Protein AF-A0A1Y1S1R7-F1 (afdb_monomer)

Secondary structure (DSSP, 8-state):
---HHHHHHHHHHHHS--S-HHHHHHHHHHHHHHHHHHHHHHHHHHHHHHHHHHHHHHHHHHHHHHHHHHHHHHHHHHHHHHHHHHHHHHHHHHHHHHHHHHHHHHHHHHHHHHHHHHHHHHH-

Structure (mmCIF, N/CA/C/O backbone):
data_AF-A0A1Y1S1R7-F1
#
_entry.id   AF-A0A1Y1S1R7-F1
#
loop_
_atom_site.group_PDB
_atom_site.id
_atom_site.type_symbol
_atom_site.label_atom_id
_atom_site.label_alt_id
_atom_site.label_comp_id
_atom_site.label_asym_id
_atom_site.label_entity_id
_atom_site.label_seq_id
_atom_site.pdbx_PDB_ins_code
_atom_site.Cartn_x
_atom_site.Cartn_y
_atom_site.Cartn_z
_atom_site.occupancy
_atom_site.B_iso_or_equiv
_atom_site.auth_seq_id
_atom_site.auth_comp_id
_atom_site.auth_asym_id
_atom_site.auth_atom_id
_atom_site.pdbx_PDB_model_num
ATOM 1 N N . MET A 1 1 ? -12.535 -0.800 50.165 1.00 51.19 1 MET A N 1
ATOM 2 C CA . MET A 1 1 ? -13.642 -0.456 49.254 1.00 51.19 1 MET A CA 1
ATOM 3 C C . MET A 1 1 ? -14.619 -1.601 49.352 1.00 51.19 1 MET A C 1
ATOM 5 O O . MET A 1 1 ? -14.170 -2.730 49.191 1.00 51.19 1 MET A O 1
ATOM 9 N N . GLU A 1 2 ? -15.870 -1.331 49.707 1.00 69.12 2 GLU A N 1
ATOM 10 C CA . GLU A 1 2 ? -16.931 -2.344 49.648 1.00 69.12 2 GLU A CA 1
ATOM 11 C C . GLU A 1 2 ? -17.097 -2.821 48.206 1.00 69.12 2 GLU A C 1
ATOM 13 O O . GLU A 1 2 ? -16.949 -2.036 47.262 1.00 69.12 2 GLU A O 1
ATOM 18 N N . SER A 1 3 ? -17.321 -4.121 48.024 1.00 88.12 3 SER A N 1
ATOM 19 C CA . SER A 1 3 ? -17.602 -4.660 46.700 1.00 88.12 3 SER A CA 1
ATOM 20 C C . SER A 1 3 ? -19.012 -4.248 46.265 1.00 88.12 3 SER A C 1
ATOM 22 O O . SER A 1 3 ? -19.882 -4.002 47.097 1.00 88.12 3 SER A O 1
ATOM 24 N N . LEU A 1 4 ? -19.272 -4.202 44.953 1.00 89.38 4 LEU A N 1
ATOM 25 C CA . LEU A 1 4 ? -20.624 -3.949 44.433 1.00 89.38 4 LEU A CA 1
ATOM 26 C C . LEU A 1 4 ? -21.652 -4.933 45.021 1.00 89.38 4 LEU A C 1
ATOM 28 O O . LEU A 1 4 ? -22.812 -4.573 45.191 1.00 89.38 4 LEU A O 1
ATOM 32 N N . ALA A 1 5 ? -21.221 -6.158 45.338 1.00 92.62 5 ALA A N 1
ATOM 33 C CA . ALA A 1 5 ? -22.061 -7.151 45.991 1.00 92.62 5 ALA A CA 1
ATOM 34 C C . ALA A 1 5 ? -22.453 -6.713 47.406 1.00 92.62 5 ALA A C 1
ATOM 36 O O . ALA A 1 5 ? -23.634 -6.761 47.723 1.00 92.62 5 ALA A O 1
ATOM 37 N N . ASP A 1 6 ? -21.499 -6.222 48.202 1.00 93.19 6 ASP A N 1
ATOM 38 C CA . ASP A 1 6 ? -21.749 -5.771 49.578 1.00 93.19 6 ASP A CA 1
ATOM 39 C C . ASP A 1 6 ? -22.710 -4.572 49.606 1.00 93.19 6 ASP A C 1
ATOM 41 O O . ASP A 1 6 ? -23.661 -4.555 50.382 1.00 93.19 6 ASP A O 1
ATOM 45 N N . ILE A 1 7 ? -22.516 -3.610 48.694 1.00 94.00 7 ILE A N 1
ATOM 46 C CA . ILE A 1 7 ? -23.379 -2.424 48.573 1.00 94.00 7 ILE A CA 1
ATOM 47 C C . ILE A 1 7 ? -24.802 -2.834 48.179 1.00 94.00 7 ILE A C 1
ATOM 49 O O . ILE A 1 7 ? -25.770 -2.404 48.799 1.00 94.00 7 ILE A O 1
ATOM 53 N N . LEU A 1 8 ? -24.947 -3.681 47.153 1.00 93.56 8 LEU A N 1
ATOM 54 C CA . LEU A 1 8 ? -26.262 -4.152 46.709 1.00 93.56 8 LEU A CA 1
ATOM 55 C C . LEU A 1 8 ? -26.958 -4.999 47.772 1.00 93.56 8 LEU A C 1
ATOM 57 O O . LEU A 1 8 ? -28.180 -4.952 47.883 1.00 93.56 8 LEU A O 1
ATOM 61 N N . GLU A 1 9 ? -26.202 -5.793 48.525 1.00 94.62 9 GLU A N 1
ATOM 62 C CA . GLU A 1 9 ? -26.740 -6.617 49.599 1.00 94.62 9 GLU A CA 1
ATOM 63 C C . GLU A 1 9 ? -27.275 -5.756 50.735 1.00 94.62 9 GLU A C 1
ATOM 65 O O . GLU A 1 9 ? -28.411 -5.969 51.155 1.00 94.62 9 GLU A O 1
ATOM 70 N N . GLN A 1 10 ? -26.531 -4.731 51.147 1.00 94.12 10 GLN A N 1
ATOM 71 C CA . GLN A 1 10 ? -26.982 -3.799 52.171 1.00 94.12 10 GLN A CA 1
ATOM 72 C C . GLN A 1 10 ? -28.207 -2.986 51.721 1.00 94.12 10 GLN A C 1
ATOM 74 O O . GLN A 1 10 ? -29.224 -2.979 52.411 1.00 94.12 10 GLN A O 1
ATOM 79 N N . GLU A 1 11 ? -28.156 -2.371 50.537 1.00 94.56 11 GLU A N 1
ATOM 80 C CA . GLU A 1 11 ? -29.263 -1.564 50.001 1.00 94.56 11 GLU A CA 1
ATOM 81 C C . GLU A 1 11 ? -30.554 -2.384 49.849 1.00 94.56 11 GLU A C 1
ATOM 83 O O . GLU A 1 11 ? -31.644 -1.921 50.183 1.00 94.56 11 GLU A O 1
ATOM 88 N N . LEU A 1 12 ? -30.457 -3.633 49.379 1.00 94.62 12 LEU A N 1
ATOM 89 C CA . LEU A 1 12 ? -31.629 -4.499 49.231 1.00 94.62 12 LEU A CA 1
ATOM 90 C C . LEU A 1 12 ? -32.146 -5.019 50.575 1.00 94.62 12 LEU A C 1
ATOM 92 O O . LEU A 1 12 ? -33.358 -5.149 50.736 1.00 94.62 12 LEU A O 1
ATOM 96 N N . GLU A 1 13 ? -31.274 -5.301 51.545 1.00 94.38 13 GLU A N 1
ATOM 97 C CA . GLU A 1 13 ? -31.712 -5.659 52.899 1.00 94.38 13 GLU A CA 1
ATOM 98 C C . GLU A 1 13 ? -32.452 -4.513 53.603 1.00 94.38 13 GLU A C 1
ATOM 100 O O . GLU A 1 13 ? -33.373 -4.776 54.378 1.00 94.38 13 GLU A O 1
ATOM 105 N N . GLU A 1 14 ? -32.080 -3.262 53.326 1.00 94.25 14 GLU A N 1
ATOM 106 C CA . GLU A 1 14 ? -32.736 -2.074 53.879 1.00 94.25 14 GLU A CA 1
ATOM 107 C C . GLU A 1 14 ? -34.027 -1.707 53.123 1.00 94.25 14 GLU A C 1
ATOM 109 O O . GLU A 1 14 ? -34.991 -1.233 53.731 1.00 94.25 14 GLU A O 1
ATOM 114 N N . ALA A 1 15 ? -34.084 -1.952 51.810 1.00 94.75 15 ALA A N 1
ATOM 115 C CA . ALA A 1 15 ? -35.208 -1.551 50.965 1.00 94.75 15 ALA A CA 1
ATOM 116 C C . ALA A 1 15 ? -36.372 -2.558 50.916 1.00 94.75 15 ALA A C 1
ATOM 118 O O . ALA A 1 15 ? -37.503 -2.156 50.620 1.00 94.75 15 ALA A O 1
ATOM 119 N N . VAL A 1 16 ? -36.135 -3.858 51.151 1.00 93.50 16 VAL A N 1
ATOM 120 C CA . VAL A 1 16 ? -37.171 -4.901 51.012 1.00 93.50 16 VAL A CA 1
ATOM 121 C C . VAL A 1 16 ? -37.210 -5.896 52.174 1.00 93.50 16 VAL A C 1
ATOM 123 O O . VAL A 1 16 ? -36.215 -6.172 52.834 1.00 93.50 16 VAL A O 1
ATOM 126 N N . GLU A 1 17 ? -38.372 -6.516 52.404 1.00 95.19 17 GLU A N 1
ATOM 127 C CA . GLU A 1 17 ? -38.496 -7.598 53.387 1.00 95.19 17 GLU A CA 1
ATOM 128 C C . GLU A 1 17 ? -37.837 -8.894 52.869 1.00 95.19 17 GLU A C 1
ATOM 130 O O . GLU A 1 17 ? -38.378 -9.621 52.027 1.00 95.19 17 GLU A O 1
ATOM 135 N N . VAL A 1 18 ? -36.649 -9.210 53.389 1.00 93.81 18 VAL A N 1
ATOM 136 C CA . VAL A 1 18 ? -35.856 -10.370 52.959 1.00 93.81 18 VAL A CA 1
ATOM 137 C C . VAL A 1 18 ? -36.270 -11.640 53.703 1.00 93.81 18 VAL A C 1
ATOM 139 O O . VAL A 1 18 ? -35.835 -11.915 54.819 1.00 93.81 18 VAL A O 1
ATOM 142 N N . LYS A 1 19 ? -37.046 -12.499 53.035 1.00 95.25 19 LYS A N 1
ATOM 143 C CA . LYS A 1 19 ? -37.489 -13.792 53.598 1.00 95.25 19 LYS A CA 1
ATOM 144 C C . LYS A 1 19 ? -36.354 -14.797 53.835 1.00 95.25 19 LYS A C 1
ATOM 146 O O . LYS A 1 19 ? -36.478 -15.685 54.674 1.00 95.25 19 LYS A O 1
ATOM 151 N N . ASN A 1 20 ? -35.270 -14.721 53.060 1.00 95.69 20 ASN A N 1
ATOM 152 C CA . ASN A 1 20 ? -34.136 -15.641 53.164 1.00 95.69 20 ASN A CA 1
ATOM 153 C C . ASN A 1 20 ? -32.825 -14.950 52.761 1.00 95.69 20 ASN A C 1
ATOM 155 O O . ASN A 1 20 ? -32.486 -14.900 51.577 1.00 95.69 20 ASN A O 1
ATOM 159 N N . LYS A 1 21 ? -32.063 -14.481 53.757 1.00 94.12 21 LYS A N 1
ATOM 160 C CA . LYS A 1 21 ? -30.791 -13.765 53.551 1.00 94.12 21 LYS A CA 1
ATOM 161 C C . LYS A 1 21 ? -29.780 -14.545 52.707 1.00 94.12 21 LYS A C 1
ATOM 163 O O . LYS A 1 21 ? -29.203 -14.009 51.774 1.00 94.12 21 LYS A O 1
ATOM 168 N N . ARG A 1 22 ? -29.635 -15.857 52.936 1.00 95.62 22 ARG A N 1
ATOM 169 C CA . ARG A 1 22 ? -28.700 -16.704 52.165 1.00 95.62 22 ARG A CA 1
ATOM 170 C C . ARG A 1 22 ? -29.052 -16.760 50.674 1.00 95.62 22 ARG A C 1
ATOM 172 O O . ARG A 1 22 ? -28.171 -16.918 49.834 1.00 95.62 22 ARG A O 1
ATOM 179 N N . SER A 1 23 ? -30.338 -16.705 50.339 1.00 95.75 23 SER A N 1
ATOM 180 C CA . SER A 1 23 ? -30.783 -16.721 48.943 1.00 95.75 23 SER A CA 1
ATOM 181 C C . SER A 1 23 ? -30.573 -15.372 48.271 1.00 95.75 23 SER A C 1
ATOM 183 O O . SER A 1 23 ? -30.144 -15.365 47.121 1.00 95.75 23 SER A O 1
ATOM 185 N N . LEU A 1 24 ? -30.793 -14.273 49.000 1.00 95.12 24 LEU A N 1
ATOM 186 C CA . LEU A 1 24 ? -30.457 -12.926 48.543 1.00 95.12 24 LEU A CA 1
ATOM 187 C C . LEU A 1 24 ? -28.956 -12.801 48.258 1.00 95.12 24 LEU A C 1
ATOM 189 O O . LEU A 1 24 ? -28.595 -12.487 47.128 1.00 95.12 24 LEU A O 1
ATOM 193 N N . HIS A 1 25 ? -28.108 -13.176 49.221 1.00 95.38 25 HIS A N 1
ATOM 194 C CA . HIS A 1 25 ? -26.652 -13.180 49.069 1.00 95.38 25 HIS A CA 1
ATOM 195 C C . HIS A 1 25 ? -26.218 -13.901 47.788 1.00 95.38 25 HIS A C 1
ATOM 197 O O . HIS A 1 25 ? -25.599 -13.312 46.910 1.00 95.38 25 HIS A O 1
ATOM 203 N N . ARG A 1 26 ? -26.637 -15.167 47.614 1.00 94.94 26 ARG A N 1
ATOM 204 C CA . ARG A 1 26 ? -26.288 -15.963 46.422 1.00 94.94 26 ARG A CA 1
ATOM 205 C C . ARG A 1 26 ? -26.728 -15.310 45.117 1.00 94.94 26 ARG A C 1
ATOM 207 O O . ARG A 1 26 ? -26.001 -15.389 44.133 1.00 94.94 26 ARG A O 1
ATOM 214 N N . TYR A 1 27 ? -27.920 -14.720 45.091 1.00 94.81 27 TYR A N 1
ATOM 215 C CA . TYR A 1 27 ? -28.416 -14.038 43.902 1.00 94.81 27 TYR A CA 1
ATOM 216 C C . TYR A 1 27 ? -27.546 -12.825 43.558 1.00 94.81 27 TYR A C 1
ATOM 218 O O . TYR A 1 27 ? -27.123 -12.685 42.413 1.00 94.81 27 TYR A O 1
ATOM 226 N N . ILE A 1 28 ? -27.218 -11.999 44.552 1.00 95.62 28 ILE A N 1
ATOM 227 C CA . ILE A 1 28 ? -26.378 -10.811 44.378 1.00 95.62 28 ILE A CA 1
ATOM 228 C C . ILE A 1 28 ? -24.959 -11.201 43.960 1.00 95.62 28 ILE A C 1
ATOM 230 O O . ILE A 1 28 ? -24.410 -10.598 43.036 1.00 95.62 28 ILE A O 1
ATOM 234 N N . THR A 1 29 ? -24.380 -12.248 44.554 1.00 94.88 29 THR A N 1
ATOM 235 C CA . THR A 1 29 ? -23.066 -12.763 44.147 1.00 94.88 29 THR A CA 1
ATOM 236 C C . THR A 1 29 ? -23.068 -13.184 42.678 1.00 94.88 29 THR A C 1
ATOM 238 O O . THR A 1 29 ? -22.194 -12.770 41.924 1.00 94.88 29 THR A O 1
ATOM 241 N N . LEU A 1 30 ? -24.071 -13.952 42.235 1.00 95.06 30 LEU A N 1
ATOM 242 C CA . LEU A 1 30 ? -24.167 -14.394 40.839 1.00 95.06 30 LEU A CA 1
ATOM 243 C C . LEU A 1 30 ? -24.404 -13.229 39.870 1.00 95.06 30 LEU A C 1
ATOM 245 O O . LEU A 1 30 ? -23.818 -13.210 38.789 1.00 95.06 30 LEU A O 1
ATOM 249 N N . LEU A 1 31 ? -25.242 -12.259 40.250 1.00 93.88 31 LEU A N 1
ATOM 250 C CA . LEU A 1 31 ? -25.513 -11.066 39.448 1.00 93.88 31 LEU A CA 1
ATOM 251 C C . LEU A 1 31 ? -24.238 -10.238 39.262 1.00 93.88 31 LEU A C 1
ATOM 253 O O . LEU A 1 31 ? -23.872 -9.902 38.140 1.00 93.88 31 LEU A O 1
ATOM 257 N N . THR A 1 32 ? -23.549 -9.927 40.358 1.00 93.94 32 THR A N 1
ATOM 258 C CA . THR A 1 32 ? -22.328 -9.112 40.330 1.00 93.94 32 THR A CA 1
ATOM 259 C C . THR A 1 32 ? -21.180 -9.825 39.629 1.00 93.94 32 THR A C 1
ATOM 261 O O . THR A 1 32 ? -20.477 -9.198 38.841 1.00 93.94 32 THR A O 1
ATOM 264 N N . GLU A 1 33 ? -21.031 -11.137 39.817 1.00 92.88 33 GLU A N 1
ATOM 265 C CA . GLU A 1 33 ? -20.067 -11.932 39.059 1.00 92.88 33 GLU A CA 1
ATOM 266 C C . GLU A 1 33 ? -20.375 -11.906 37.555 1.00 92.88 33 GLU A C 1
ATOM 268 O O . GLU A 1 33 ? -19.464 -11.724 36.747 1.00 92.88 33 GLU A O 1
ATOM 273 N N . ASN A 1 34 ? -21.646 -12.050 37.163 1.00 93.62 34 ASN A N 1
ATOM 274 C CA . ASN A 1 34 ? -22.050 -11.992 35.759 1.00 93.62 34 ASN A CA 1
ATOM 275 C C . ASN A 1 34 ? -21.785 -10.610 35.141 1.00 93.62 34 ASN A C 1
ATOM 277 O O . ASN A 1 34 ? -21.203 -10.544 34.061 1.00 93.62 34 ASN A O 1
ATOM 281 N N . LEU A 1 35 ? -22.120 -9.528 35.851 1.00 91.19 35 LEU A N 1
ATOM 282 C CA . LEU A 1 35 ? -21.875 -8.151 35.410 1.00 91.19 35 LEU A CA 1
ATOM 283 C C . LEU A 1 35 ? -20.380 -7.863 35.238 1.00 91.19 35 LEU A C 1
ATOM 285 O O . LEU A 1 35 ? -19.969 -7.335 34.208 1.00 91.19 35 LEU A O 1
ATOM 289 N N . VAL A 1 36 ? -19.551 -8.258 36.210 1.00 90.62 36 VAL A N 1
ATOM 290 C CA . VAL A 1 36 ? -18.091 -8.087 36.129 1.00 90.62 36 VAL A CA 1
ATOM 291 C C . VAL A 1 36 ? -17.501 -8.923 34.991 1.00 90.62 36 VAL A C 1
ATOM 293 O O . VAL A 1 36 ? -16.604 -8.456 34.288 1.00 90.62 36 VAL A O 1
ATOM 296 N N . ARG A 1 37 ? -17.998 -10.150 34.778 1.00 91.44 37 ARG A N 1
ATOM 297 C CA . ARG A 1 37 ? -17.591 -10.990 33.640 1.00 91.44 37 ARG A CA 1
ATOM 298 C C . ARG A 1 37 ? -17.985 -10.361 32.306 1.00 91.44 37 ARG A C 1
ATOM 300 O O . ARG A 1 37 ? -17.170 -10.364 31.391 1.00 91.44 37 ARG A O 1
ATOM 307 N N . GLN A 1 38 ? -19.196 -9.821 32.192 1.00 93.44 38 GLN A N 1
ATOM 308 C CA . GLN A 1 38 ? -19.661 -9.166 30.973 1.00 93.44 38 GLN A CA 1
ATOM 309 C C . GLN A 1 38 ? -18.815 -7.929 30.652 1.00 93.44 38 GLN A C 1
ATOM 311 O O . GLN A 1 38 ? -18.299 -7.819 29.546 1.00 93.44 38 GLN A O 1
ATOM 316 N N . ASP A 1 39 ? -18.604 -7.055 31.634 1.00 90.69 39 ASP A N 1
ATOM 317 C CA . ASP A 1 39 ? -17.792 -5.843 31.499 1.00 90.69 39 ASP A CA 1
ATOM 318 C C . ASP A 1 39 ? -16.331 -6.170 31.134 1.00 90.69 39 ASP A C 1
ATOM 320 O O . ASP A 1 39 ? -15.735 -5.532 30.265 1.00 90.69 39 ASP A O 1
ATOM 324 N N . ARG A 1 40 ? -15.751 -7.228 31.722 1.00 91.25 40 ARG A N 1
ATOM 325 C CA . ARG A 1 40 ? -14.422 -7.718 31.322 1.00 91.25 40 ARG A CA 1
ATOM 326 C C . ARG A 1 40 ? -14.411 -8.220 29.876 1.00 91.25 40 ARG A C 1
ATOM 328 O O . ARG A 1 40 ? -13.533 -7.815 29.120 1.00 91.25 40 ARG A O 1
ATOM 335 N N . ASN A 1 41 ? -15.377 -9.050 29.486 1.00 92.94 41 ASN A N 1
ATOM 336 C CA . ASN A 1 41 ? -15.471 -9.558 28.117 1.00 92.94 41 ASN A CA 1
ATOM 337 C C . ASN A 1 41 ? -15.644 -8.420 27.099 1.00 92.94 41 ASN A C 1
ATOM 339 O O . ASN A 1 41 ? -15.025 -8.450 26.039 1.00 92.94 41 ASN A O 1
ATOM 343 N N . GLU A 1 42 ? -16.458 -7.406 27.401 1.00 93.50 42 GLU A N 1
ATOM 344 C CA . GLU A 1 42 ? -16.649 -6.240 26.531 1.00 93.50 42 GLU A CA 1
ATOM 345 C C . GLU A 1 42 ? -15.347 -5.449 26.345 1.00 93.50 42 GLU A C 1
ATOM 347 O O . GLU A 1 42 ? -15.012 -5.081 25.214 1.00 93.50 42 GLU A O 1
ATOM 352 N N . ARG A 1 43 ? -14.565 -5.256 27.417 1.00 93.75 43 ARG A N 1
ATOM 353 C CA . ARG A 1 43 ? -13.231 -4.638 27.323 1.00 93.75 43 ARG A CA 1
ATOM 354 C C . ARG A 1 43 ? -12.277 -5.462 26.468 1.00 93.75 43 ARG A C 1
ATOM 356 O O . ARG A 1 43 ? -11.682 -4.914 25.544 1.00 93.75 43 ARG A O 1
ATOM 363 N N . GLU A 1 44 ? -12.180 -6.767 26.716 1.00 93.56 44 GLU A N 1
ATOM 364 C CA . GLU A 1 44 ? -11.326 -7.668 25.930 1.00 93.56 44 GLU A CA 1
ATOM 365 C C . GLU A 1 44 ? -11.718 -7.660 24.441 1.00 93.56 44 GLU A C 1
ATOM 367 O O . GLU A 1 44 ? -10.859 -7.579 23.561 1.00 93.56 44 GLU A O 1
ATOM 372 N N . HIS A 1 45 ? -13.020 -7.659 24.132 1.00 94.81 45 HIS A N 1
ATOM 373 C CA . HIS A 1 45 ? -13.512 -7.538 22.759 1.00 94.81 45 HIS A CA 1
ATOM 374 C C . HIS A 1 45 ? -13.169 -6.189 22.116 1.00 94.81 45 HIS A C 1
ATOM 376 O O . HIS A 1 45 ? -12.865 -6.146 20.919 1.00 94.81 45 HIS A O 1
ATOM 382 N N . SER A 1 46 ? -13.212 -5.095 22.879 1.00 95.56 46 SER A N 1
ATOM 383 C CA . SER A 1 46 ? -12.813 -3.771 22.394 1.00 95.56 46 SER A CA 1
ATOM 384 C C . SER A 1 46 ? -11.317 -3.721 22.084 1.00 95.56 46 SER A C 1
ATOM 386 O O . SER A 1 46 ? -10.930 -3.317 20.988 1.00 95.56 46 SER A O 1
ATOM 388 N N . GLU A 1 47 ? -10.473 -4.201 22.998 1.00 96.00 47 GLU A N 1
ATOM 389 C CA . GLU A 1 47 ? -9.019 -4.274 22.803 1.00 96.00 47 GLU A CA 1
ATOM 390 C C . GLU A 1 47 ? -8.654 -5.146 21.598 1.00 96.00 47 GLU A C 1
ATOM 392 O O . GLU A 1 47 ? -7.792 -4.782 20.790 1.00 96.00 47 GLU A O 1
ATOM 397 N N . PHE A 1 48 ? -9.355 -6.270 21.430 1.00 96.25 48 PHE A N 1
ATOM 398 C CA . PHE A 1 48 ? -9.208 -7.128 20.264 1.00 96.25 48 PHE A CA 1
ATOM 399 C C . PHE A 1 48 ? -9.581 -6.395 18.969 1.00 96.25 48 PHE A C 1
ATOM 401 O O . PHE A 1 48 ? -8.818 -6.426 18.003 1.00 96.25 48 PHE A O 1
ATOM 408 N N . ARG A 1 49 ? -10.718 -5.686 18.942 1.00 97.19 49 ARG A N 1
ATOM 409 C CA . ARG A 1 49 ? -11.140 -4.894 17.776 1.00 97.19 49 ARG A CA 1
ATOM 410 C C . ARG A 1 49 ? -10.101 -3.835 17.416 1.00 97.19 49 ARG A C 1
ATOM 412 O O . ARG A 1 49 ? -9.767 -3.688 16.242 1.00 97.19 49 ARG A O 1
ATOM 419 N N . GLU A 1 50 ? -9.558 -3.130 18.403 1.00 97.12 50 GLU A N 1
ATOM 420 C CA . GLU A 1 50 ? -8.489 -2.161 18.165 1.00 97.12 50 GLU A CA 1
ATOM 421 C C . GLU A 1 50 ? -7.213 -2.810 17.626 1.00 97.12 50 GLU A C 1
ATOM 423 O O . GLU A 1 50 ? -6.560 -2.250 16.746 1.00 97.12 50 GLU A O 1
ATOM 428 N N . ALA A 1 51 ? -6.833 -3.982 18.143 1.00 97.56 51 ALA A N 1
ATOM 429 C CA . ALA A 1 51 ? -5.674 -4.713 17.646 1.00 97.56 51 ALA A CA 1
ATOM 430 C C . ALA A 1 51 ? -5.849 -5.101 16.172 1.00 97.56 51 ALA A C 1
ATOM 432 O O . ALA A 1 51 ? -4.912 -4.924 15.393 1.00 97.56 51 ALA A O 1
ATOM 433 N N . ILE A 1 52 ? -7.046 -5.547 15.780 1.00 97.75 52 ILE A N 1
ATOM 434 C CA . ILE A 1 52 ? -7.375 -5.846 14.382 1.00 97.75 52 ILE A CA 1
ATOM 435 C C . ILE A 1 52 ? -7.267 -4.594 13.510 1.00 97.75 52 ILE A C 1
ATOM 437 O O . ILE A 1 52 ? -6.578 -4.646 12.498 1.00 97.75 52 ILE A O 1
ATOM 441 N N . ILE A 1 53 ? -7.846 -3.460 13.923 1.00 98.12 53 ILE A N 1
ATOM 442 C CA . ILE A 1 53 ? -7.741 -2.195 13.170 1.00 98.12 53 ILE A CA 1
ATOM 443 C C . ILE A 1 53 ? -6.272 -1.784 13.005 1.00 98.12 53 ILE A C 1
ATOM 445 O O . ILE A 1 53 ? -5.838 -1.448 11.909 1.00 98.12 53 ILE A O 1
ATOM 449 N N . ARG A 1 54 ? -5.467 -1.865 14.073 1.00 97.88 54 ARG A N 1
ATOM 450 C CA . ARG A 1 54 ? -4.032 -1.540 14.008 1.00 97.88 54 ARG A CA 1
ATOM 451 C C . ARG A 1 54 ? -3.266 -2.452 13.049 1.00 97.88 54 ARG A C 1
ATOM 453 O O . ARG A 1 54 ? -2.334 -1.987 12.394 1.00 97.88 54 ARG A O 1
ATOM 460 N N . ILE A 1 55 ? -3.601 -3.740 13.005 1.00 97.56 55 ILE A N 1
ATOM 461 C CA . ILE A 1 55 ? -2.988 -4.694 12.072 1.00 97.56 55 ILE A CA 1
ATOM 462 C C . ILE A 1 55 ? -3.391 -4.351 10.638 1.00 97.56 55 ILE A C 1
ATOM 464 O O . ILE A 1 55 ? -2.513 -4.254 9.787 1.00 97.56 55 ILE A O 1
ATOM 468 N N . ASP A 1 56 ? -4.677 -4.118 10.396 1.00 98.00 56 ASP A N 1
ATOM 469 C CA . ASP A 1 56 ? -5.229 -3.788 9.083 1.00 98.00 56 ASP A CA 1
ATOM 470 C C . ASP A 1 56 ? -4.581 -2.523 8.500 1.00 98.00 56 ASP A C 1
ATOM 472 O O . ASP A 1 56 ? -3.989 -2.567 7.424 1.00 98.00 56 ASP A O 1
ATOM 476 N N . THR A 1 57 ? -4.509 -1.440 9.283 1.00 97.88 57 THR A N 1
ATOM 477 C CA . THR A 1 57 ? -3.829 -0.201 8.868 1.00 97.88 57 THR A CA 1
ATOM 478 C C . THR A 1 57 ? -2.353 -0.427 8.524 1.00 97.88 57 THR A C 1
ATOM 480 O O . THR A 1 57 ? -1.853 0.091 7.528 1.00 97.88 57 T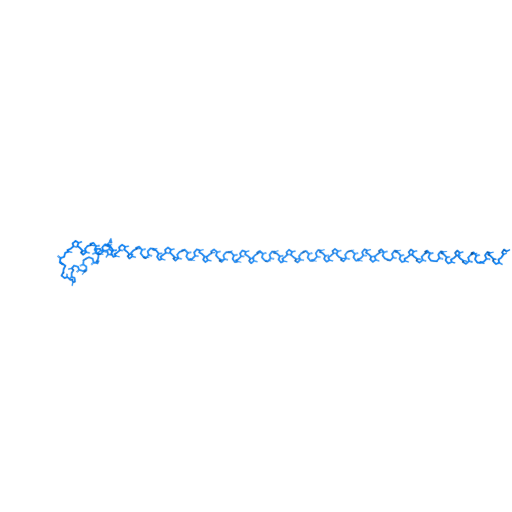HR A O 1
ATOM 483 N N . ARG A 1 58 ? -1.622 -1.227 9.315 1.00 97.50 58 ARG A N 1
ATOM 484 C CA . ARG A 1 58 ? -0.211 -1.543 9.018 1.00 97.50 58 ARG A CA 1
ATOM 485 C C . ARG A 1 58 ? -0.060 -2.367 7.745 1.00 97.50 58 ARG A C 1
ATOM 487 O O . ARG A 1 58 ? 0.935 -2.210 7.037 1.00 97.50 58 ARG A O 1
ATOM 494 N N . ILE A 1 59 ? -1.007 -3.263 7.485 1.00 97.81 59 ILE A N 1
ATOM 495 C CA . ILE A 1 59 ? -1.043 -4.067 6.267 1.00 97.81 59 ILE A CA 1
ATOM 496 C C . ILE A 1 59 ? -1.285 -3.156 5.059 1.00 97.81 59 ILE A C 1
ATOM 498 O O . ILE A 1 59 ? -0.510 -3.225 4.107 1.00 97.81 59 ILE A O 1
ATOM 502 N N . GLU A 1 60 ? -2.270 -2.257 5.115 1.00 98.19 60 GLU A N 1
ATOM 503 C CA . GLU A 1 60 ? -2.543 -1.279 4.051 1.00 98.19 60 GLU A CA 1
ATOM 504 C C . GLU A 1 60 ? -1.330 -0.384 3.757 1.00 98.19 60 GLU A C 1
ATOM 506 O O . GLU A 1 60 ? -0.927 -0.231 2.601 1.00 98.19 60 GLU A O 1
ATOM 511 N N . GLU A 1 61 ? -0.684 0.161 4.793 1.00 97.94 61 GLU A N 1
ATOM 512 C CA . GLU A 1 61 ? 0.548 0.943 4.632 1.00 97.94 61 GLU A CA 1
ATOM 513 C C . GLU A 1 61 ? 1.682 0.115 4.008 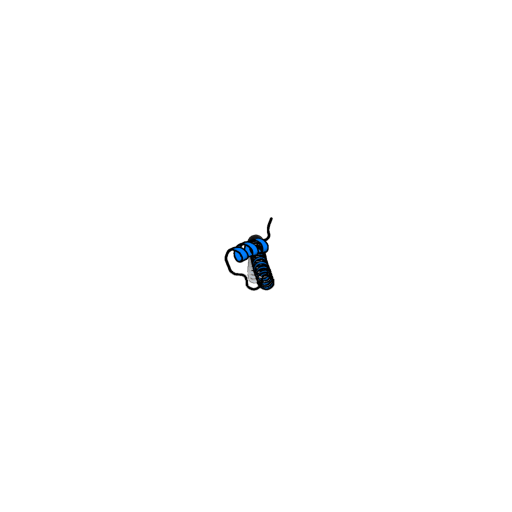1.00 97.94 61 GLU A C 1
ATOM 515 O O . GLU A 1 61 ? 2.449 0.617 3.180 1.00 97.94 61 GLU A O 1
ATOM 520 N N . GLY A 1 62 ? 1.794 -1.157 4.401 1.00 97.94 62 GLY A N 1
ATOM 521 C CA . GLY A 1 62 ? 2.755 -2.103 3.844 1.00 97.94 62 GLY A CA 1
ATOM 522 C C . GLY A 1 62 ? 2.530 -2.348 2.353 1.00 97.94 62 GLY A C 1
ATOM 523 O O . GLY A 1 62 ? 3.485 -2.269 1.577 1.00 97.94 62 GLY A O 1
ATOM 524 N N . PHE A 1 63 ? 1.278 -2.581 1.947 1.00 98.12 63 PHE A N 1
ATOM 525 C CA . PHE A 1 63 ? 0.895 -2.742 0.544 1.00 98.12 63 PHE A CA 1
ATOM 526 C C . PHE A 1 63 ? 1.175 -1.478 -0.264 1.00 98.12 63 PHE A C 1
ATOM 528 O O . PHE A 1 63 ? 1.845 -1.561 -1.289 1.00 98.12 63 PHE A O 1
ATOM 535 N N . LYS A 1 64 ? 0.803 -0.299 0.242 1.00 98.06 64 LYS A N 1
ATOM 536 C CA . LYS A 1 64 ? 1.070 0.969 -0.449 1.00 98.06 64 LYS A CA 1
ATOM 537 C C . LYS A 1 64 ? 2.564 1.191 -0.711 1.00 98.06 64 LYS A C 1
ATOM 539 O O . LYS A 1 64 ? 2.958 1.546 -1.818 1.00 98.06 64 LYS A O 1
ATOM 544 N N . ARG A 1 65 ? 3.421 0.940 0.285 1.00 97.75 65 ARG A N 1
ATOM 54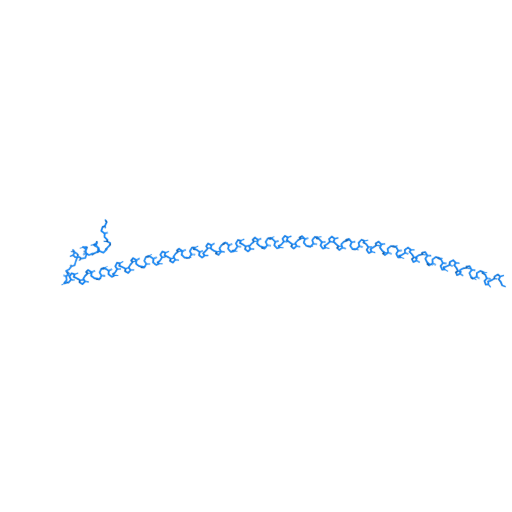5 C CA . ARG A 1 65 ? 4.885 1.031 0.108 1.00 97.75 65 ARG A CA 1
ATOM 546 C C . ARG A 1 65 ? 5.412 0.004 -0.890 1.00 97.75 65 ARG A C 1
ATOM 548 O O . ARG A 1 65 ? 6.412 0.253 -1.561 1.00 97.75 65 ARG A O 1
ATOM 555 N N . MET A 1 66 ? 4.797 -1.174 -0.943 1.00 97.69 66 MET A N 1
ATOM 556 C CA . MET A 1 66 ? 5.160 -2.208 -1.902 1.00 97.69 66 MET A CA 1
ATOM 557 C C . MET A 1 66 ? 4.796 -1.776 -3.326 1.00 97.69 66 MET A C 1
ATOM 559 O O . MET A 1 66 ? 5.660 -1.857 -4.197 1.00 97.69 66 MET A O 1
ATOM 563 N N . ASP A 1 67 ? 3.596 -1.237 -3.536 1.00 98.19 67 ASP A N 1
ATOM 564 C CA . ASP A 1 67 ? 3.145 -0.707 -4.827 1.00 98.19 67 ASP A CA 1
ATOM 565 C C . ASP A 1 67 ? 4.060 0.421 -5.321 1.00 98.19 67 ASP A C 1
ATOM 567 O O . ASP A 1 67 ? 4.563 0.361 -6.442 1.00 98.19 67 ASP A O 1
ATOM 571 N N . GLU A 1 68 ? 4.400 1.385 -4.457 1.00 98.12 68 GLU A N 1
ATOM 572 C CA . GLU A 1 68 ? 5.339 2.469 -4.787 1.00 98.12 68 GLU A CA 1
ATOM 573 C C . GLU A 1 68 ? 6.713 1.934 -5.237 1.00 98.12 68 GLU A C 1
ATOM 575 O O . GLU A 1 68 ? 7.317 2.438 -6.190 1.00 98.12 68 GLU A O 1
ATOM 580 N N . ARG A 1 69 ? 7.222 0.883 -4.576 1.00 97.62 69 ARG A N 1
ATOM 581 C CA . ARG A 1 69 ? 8.488 0.237 -4.959 1.00 97.62 69 ARG A CA 1
ATOM 582 C C . ARG A 1 69 ? 8.372 -0.525 -6.274 1.00 97.62 69 ARG A C 1
ATOM 584 O O . ARG A 1 69 ? 9.318 -0.485 -7.060 1.00 97.62 69 ARG A O 1
ATOM 591 N N . PHE A 1 70 ? 7.260 -1.217 -6.510 1.00 98.12 70 PHE A N 1
ATOM 592 C CA . PHE A 1 70 ? 7.022 -1.921 -7.768 1.00 98.12 70 PHE A CA 1
ATOM 593 C C . PHE A 1 70 ? 6.926 -0.947 -8.939 1.00 98.12 70 PHE A C 1
ATOM 595 O O . PHE A 1 70 ? 7.603 -1.162 -9.944 1.00 98.12 70 PHE A O 1
ATOM 602 N N . GLU A 1 71 ? 6.195 0.158 -8.792 1.00 98.25 71 GLU A N 1
ATOM 603 C CA . GLU A 1 71 ? 6.144 1.206 -9.812 1.00 98.25 71 GLU A CA 1
ATOM 604 C C . GLU A 1 71 ? 7.531 1.784 -10.109 1.00 98.25 71 GLU A C 1
ATOM 606 O O . GLU A 1 71 ? 7.890 1.976 -11.271 1.00 98.25 71 GLU A O 1
ATOM 611 N N . ALA A 1 72 ? 8.340 2.049 -9.078 1.00 98.00 72 ALA A N 1
ATOM 612 C CA . ALA A 1 72 ? 9.697 2.557 -9.267 1.00 98.00 72 ALA A CA 1
ATOM 613 C C . ALA A 1 72 ? 10.587 1.564 -10.038 1.00 98.00 72 ALA A C 1
ATOM 615 O O . ALA A 1 72 ? 11.351 1.966 -10.919 1.00 98.00 72 ALA A O 1
ATOM 616 N N . ILE A 1 73 ? 10.471 0.265 -9.738 1.00 98.00 73 ILE A N 1
ATOM 617 C CA . ILE A 1 73 ? 11.182 -0.794 -10.466 1.00 98.00 73 ILE A CA 1
ATOM 618 C C . ILE A 1 73 ? 10.712 -0.853 -11.920 1.00 98.00 73 ILE A C 1
ATOM 620 O O . ILE A 1 73 ? 11.553 -0.920 -12.815 1.00 98.00 73 ILE A O 1
ATOM 624 N N . GLN A 1 74 ? 9.401 -0.795 -12.159 1.00 98.12 74 GLN A N 1
ATOM 625 C CA . GLN A 1 74 ? 8.831 -0.839 -13.502 1.00 98.12 74 GLN A CA 1
ATOM 626 C C . GLN A 1 74 ? 9.321 0.337 -14.352 1.00 98.12 74 GLN A C 1
ATOM 628 O O . GLN A 1 74 ? 9.859 0.115 -15.432 1.00 98.12 74 GLN A O 1
ATOM 633 N N . ARG A 1 75 ? 9.266 1.568 -13.826 1.00 97.69 75 ARG A N 1
ATOM 634 C CA . ARG A 1 75 ? 9.796 2.753 -14.522 1.00 97.69 75 ARG A CA 1
ATOM 635 C C . ARG A 1 75 ? 11.285 2.613 -14.840 1.00 97.69 75 ARG A C 1
ATOM 637 O O . ARG A 1 75 ? 11.706 2.904 -15.954 1.00 97.69 75 ARG A O 1
ATOM 644 N N . SER A 1 76 ? 12.083 2.121 -13.889 1.00 97.81 76 SER A N 1
ATOM 645 C CA . SER A 1 76 ? 13.516 1.898 -14.121 1.00 97.81 76 SER A CA 1
ATOM 646 C C . SER A 1 76 ? 13.777 0.828 -15.186 1.00 97.81 76 SER A C 1
ATOM 648 O O . SER A 1 76 ? 14.723 0.954 -15.968 1.00 97.81 76 SER A O 1
ATOM 650 N N . MET A 1 77 ? 12.955 -0.225 -15.233 1.00 97.56 77 MET A N 1
ATOM 651 C CA . MET A 1 77 ? 13.016 -1.218 -16.301 1.00 97.56 77 MET A CA 1
ATOM 652 C C . MET A 1 77 ? 12.660 -0.597 -17.648 1.00 97.56 77 MET A C 1
ATOM 654 O O . MET A 1 77 ? 13.445 -0.753 -18.580 1.00 97.56 77 MET A O 1
ATOM 658 N N . ASP A 1 78 ? 11.556 0.140 -17.742 1.00 98.12 78 ASP A N 1
ATOM 659 C CA . ASP A 1 78 ? 11.114 0.785 -18.982 1.00 98.12 78 ASP A CA 1
ATOM 660 C C . ASP A 1 78 ? 12.185 1.737 -19.536 1.00 98.12 78 ASP A C 1
ATOM 662 O O . ASP A 1 78 ? 12.518 1.678 -20.721 1.00 98.12 78 ASP A O 1
ATOM 666 N N . GLU A 1 79 ? 12.815 2.547 -18.679 1.00 98.00 79 GLU A N 1
ATOM 667 C CA . GLU A 1 79 ? 13.929 3.422 -19.067 1.00 98.00 79 GLU A CA 1
ATOM 668 C C . GLU A 1 79 ? 15.130 2.635 -19.609 1.00 98.00 79 GLU A C 1
ATOM 670 O O . GLU A 1 79 ? 15.691 2.976 -20.655 1.00 98.00 79 GLU A O 1
ATOM 675 N N . ARG A 1 80 ? 15.532 1.561 -18.916 1.00 97.31 80 ARG A N 1
ATOM 676 C CA . ARG A 1 80 ? 16.663 0.719 -19.336 1.00 97.31 80 ARG A CA 1
ATOM 677 C C . ARG A 1 80 ? 16.372 -0.000 -20.645 1.00 97.31 80 ARG A C 1
ATOM 679 O O . ARG A 1 80 ? 17.234 -0.020 -21.522 1.00 97.31 80 ARG A O 1
ATOM 686 N N . PHE A 1 81 ? 15.180 -0.571 -20.792 1.00 97.75 81 PHE A N 1
ATOM 687 C CA . PHE A 1 81 ? 14.762 -1.232 -22.025 1.00 97.75 81 PHE A CA 1
ATOM 688 C C . PHE A 1 81 ? 14.687 -0.240 -23.186 1.00 97.75 81 PHE A C 1
ATOM 690 O O . PHE A 1 81 ? 15.236 -0.527 -24.249 1.00 97.75 81 PHE A O 1
ATOM 697 N N . GLY A 1 82 ? 14.122 0.952 -22.973 1.00 97.88 82 GLY A N 1
ATOM 698 C CA . GLY A 1 82 ? 14.100 2.016 -23.977 1.00 97.88 82 GLY A CA 1
ATOM 699 C C . GLY A 1 82 ? 15.504 2.456 -24.408 1.00 97.88 82 GLY A C 1
ATOM 700 O O . GLY A 1 82 ? 15.772 2.614 -25.600 1.00 97.88 82 GLY A O 1
ATOM 701 N N . ALA A 1 83 ? 16.441 2.585 -23.463 1.00 97.75 83 ALA A N 1
ATOM 702 C CA . ALA A 1 83 ? 17.836 2.905 -23.770 1.00 97.75 83 ALA A CA 1
ATOM 703 C C . ALA A 1 83 ? 18.529 1.799 -24.586 1.00 97.75 83 ALA A C 1
ATOM 705 O O . ALA A 1 83 ? 19.260 2.094 -25.536 1.00 97.75 83 ALA A O 1
ATOM 706 N N . VAL A 1 84 ? 18.283 0.528 -24.249 1.00 97.88 84 VAL A N 1
ATOM 707 C CA . VAL A 1 84 ? 18.801 -0.619 -25.010 1.00 97.88 84 VAL A CA 1
ATOM 708 C C . VAL A 1 84 ? 18.227 -0.634 -26.423 1.00 97.88 84 VAL A C 1
ATOM 710 O O . VAL A 1 84 ? 18.996 -0.764 -27.374 1.00 97.88 84 VAL A O 1
ATOM 713 N N . GLN A 1 85 ? 16.914 -0.446 -26.572 1.00 97.88 85 GLN A N 1
ATOM 714 C CA . GLN A 1 85 ? 16.252 -0.407 -27.875 1.00 97.88 85 GLN A CA 1
ATOM 715 C C . GLN A 1 85 ? 16.848 0.688 -28.761 1.00 97.88 85 GLN A C 1
ATOM 717 O O . GLN A 1 85 ? 17.289 0.405 -29.872 1.00 97.88 85 GLN A O 1
ATOM 722 N N . LYS A 1 86 ? 16.990 1.908 -28.232 1.00 97.38 86 LYS A N 1
ATOM 723 C CA . LYS A 1 86 ? 17.612 3.016 -28.963 1.00 97.38 86 LYS A CA 1
ATOM 724 C C . LYS A 1 86 ? 19.050 2.700 -29.387 1.00 97.38 86 LYS A C 1
ATOM 726 O O . LYS A 1 86 ? 19.437 2.976 -30.519 1.00 97.38 86 LYS A O 1
ATOM 731 N N . SER A 1 87 ? 19.844 2.095 -28.501 1.00 97.44 87 SER A N 1
ATOM 732 C CA . SER A 1 87 ? 21.215 1.694 -28.835 1.00 97.44 87 SER A CA 1
ATOM 733 C C . SER A 1 87 ? 21.256 0.625 -29.932 1.00 97.44 87 SER A C 1
ATOM 735 O O . SER A 1 87 ? 22.146 0.655 -30.786 1.00 97.44 87 SER A O 1
ATOM 737 N N . MET A 1 88 ? 20.304 -0.313 -29.936 1.00 97.19 88 MET A N 1
ATOM 738 C CA . MET A 1 88 ? 20.174 -1.291 -31.016 1.00 97.19 88 MET A CA 1
ATOM 739 C C . MET A 1 88 ? 19.797 -0.613 -32.332 1.00 97.19 88 MET A C 1
ATOM 741 O O . MET A 1 88 ? 20.472 -0.864 -33.327 1.00 97.19 88 MET A O 1
ATOM 745 N N . ASP A 1 89 ? 18.813 0.287 -32.338 1.00 97.81 89 ASP A N 1
ATOM 746 C CA . ASP A 1 89 ? 18.384 1.015 -33.540 1.00 97.81 89 ASP A CA 1
ATOM 747 C C . ASP A 1 89 ? 19.535 1.823 -34.166 1.00 97.81 89 ASP A C 1
ATOM 749 O O . ASP A 1 89 ? 19.750 1.791 -35.382 1.00 97.81 89 ASP A O 1
ATOM 753 N N . GLU A 1 90 ? 20.344 2.498 -33.342 1.00 97.62 90 GLU A N 1
ATOM 754 C CA . GLU A 1 90 ? 21.538 3.224 -33.793 1.00 97.62 90 GLU A CA 1
ATOM 755 C C . GLU A 1 90 ? 22.581 2.285 -34.421 1.00 97.62 90 GLU A C 1
ATOM 757 O O . GLU A 1 90 ? 23.167 2.594 -35.466 1.00 97.62 90 GLU A O 1
ATOM 762 N N . ARG A 1 91 ? 22.808 1.114 -33.809 1.00 96.50 91 ARG A N 1
ATOM 763 C CA . ARG A 1 91 ? 23.730 0.098 -34.338 1.00 96.50 91 ARG A CA 1
ATOM 764 C C . ARG A 1 91 ? 23.227 -0.492 -35.650 1.00 96.50 91 ARG A C 1
ATOM 766 O O . ARG A 1 91 ? 24.025 -0.600 -36.579 1.00 96.50 91 ARG A O 1
ATOM 773 N N . PHE A 1 92 ? 21.942 -0.826 -35.751 1.00 96.88 92 PHE A N 1
ATOM 774 C CA . PHE A 1 92 ? 21.339 -1.324 -36.988 1.00 96.88 92 PHE A CA 1
ATOM 775 C C . PHE A 1 92 ? 21.425 -0.283 -38.104 1.00 96.88 92 PHE A C 1
ATOM 777 O O . PHE A 1 92 ? 21.954 -0.586 -39.166 1.00 96.88 92 PHE A O 1
ATOM 784 N N . THR A 1 93 ? 21.078 0.975 -37.826 1.00 97.25 93 THR A N 1
ATOM 785 C CA . THR A 1 93 ? 21.215 2.075 -38.798 1.00 97.25 93 THR A CA 1
ATOM 786 C C . THR A 1 93 ? 22.662 2.239 -39.286 1.00 97.25 93 THR A C 1
ATOM 788 O O . THR A 1 93 ? 22.919 2.532 -40.455 1.00 97.25 93 THR A O 1
ATOM 791 N N . SER A 1 94 ? 23.644 2.072 -38.394 1.00 96.94 94 SER A N 1
ATOM 792 C CA . SER A 1 94 ? 25.067 2.112 -38.753 1.00 96.94 94 SER A CA 1
ATOM 793 C C . SER A 1 94 ? 25.469 0.941 -39.656 1.00 96.94 94 SER A C 1
ATOM 795 O O . SER A 1 94 ? 26.226 1.125 -40.612 1.00 96.94 94 SER A O 1
ATOM 797 N N . VAL A 1 95 ? 24.946 -0.255 -39.378 1.00 96.81 95 VAL A N 1
ATOM 798 C CA . VAL A 1 95 ? 25.150 -1.454 -40.198 1.00 96.81 95 VA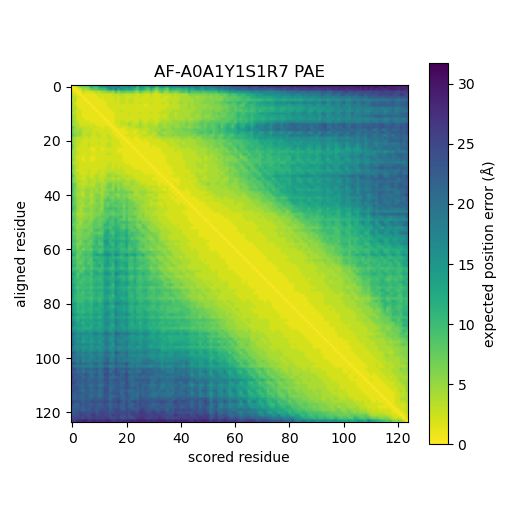L A CA 1
ATOM 799 C C . VAL A 1 95 ?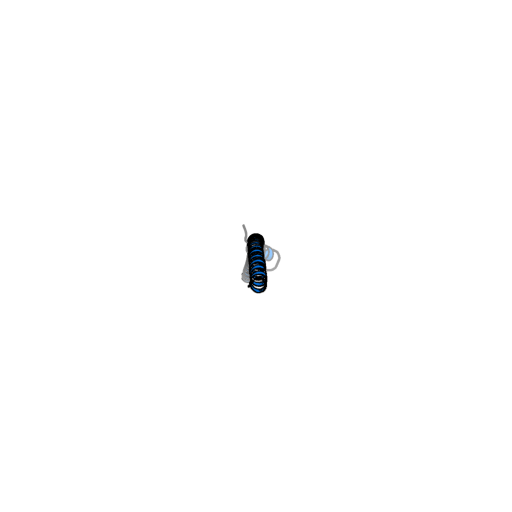 24.520 -1.279 -41.581 1.00 96.81 95 VAL A C 1
ATOM 801 O O . VAL A 1 95 ? 25.218 -1.493 -42.571 1.00 96.81 95 VAL A O 1
ATOM 804 N N . ASP A 1 96 ? 23.282 -0.792 -41.665 1.00 96.88 96 ASP A N 1
ATOM 805 C CA . ASP A 1 96 ? 22.589 -0.531 -42.933 1.00 96.88 96 ASP A CA 1
ATOM 806 C C . ASP A 1 96 ? 23.386 0.435 -43.815 1.00 96.88 96 ASP A C 1
ATOM 808 O O . ASP A 1 96 ? 23.654 0.146 -44.979 1.00 96.88 96 ASP A O 1
ATOM 812 N N . LYS A 1 97 ? 23.905 1.531 -43.244 1.00 96.94 97 LYS A N 1
ATOM 813 C CA . LYS A 1 97 ? 24.768 2.477 -43.977 1.00 96.94 97 LYS A CA 1
ATOM 814 C C . LYS A 1 97 ? 26.038 1.828 -44.530 1.00 96.94 97 LYS A C 1
ATOM 816 O O . LYS A 1 97 ? 26.496 2.193 -45.615 1.00 96.94 97 LYS A O 1
ATOM 821 N N . ARG A 1 98 ? 26.647 0.897 -43.786 1.00 96.31 98 ARG A N 1
ATOM 822 C CA . ARG A 1 98 ? 27.834 0.158 -44.249 1.00 96.31 98 ARG A CA 1
ATOM 823 C C . ARG A 1 98 ? 27.475 -0.792 -45.387 1.00 96.31 98 ARG A C 1
ATOM 825 O O . ARG A 1 98 ? 28.222 -0.848 -46.362 1.00 96.31 98 ARG A O 1
ATOM 832 N N . PHE A 1 99 ? 26.343 -1.486 -45.287 1.00 96.44 99 PHE A N 1
ATOM 833 C CA . PHE A 1 99 ? 25.838 -2.338 -46.362 1.00 96.44 99 PHE A CA 1
ATOM 834 C C . PHE A 1 99 ? 25.518 -1.535 -47.625 1.00 96.44 99 PHE A C 1
ATOM 836 O O . PHE A 1 99 ? 25.987 -1.907 -48.698 1.00 96.44 99 PHE A O 1
ATOM 843 N N . ASP A 1 100 ? 24.836 -0.394 -47.505 1.00 97.00 100 ASP A N 1
ATOM 844 C CA . ASP A 1 100 ? 24.557 0.509 -48.629 1.00 97.00 100 ASP A CA 1
ATOM 845 C C . ASP A 1 100 ? 25.840 0.962 -49.332 1.00 97.00 100 ASP A C 1
ATOM 847 O O . ASP A 1 100 ? 25.927 0.987 -50.563 1.00 97.00 100 ASP A O 1
ATOM 851 N N . MET A 1 101 ? 26.863 1.319 -48.552 1.00 96.31 101 MET A N 1
ATOM 852 C CA . MET A 1 101 ? 28.163 1.712 -49.084 1.00 96.31 101 MET A CA 1
ATOM 853 C C . MET A 1 101 ? 28.834 0.550 -49.828 1.00 96.31 101 MET A C 1
ATOM 855 O O . MET A 1 101 ? 29.281 0.731 -50.962 1.00 96.31 101 MET A O 1
ATOM 859 N N . MET A 1 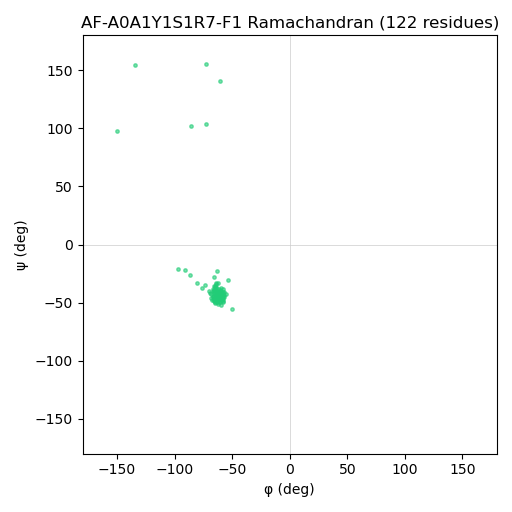102 ? 28.871 -0.645 -49.230 1.00 96.56 102 MET A N 1
ATOM 860 C CA . MET A 1 102 ? 29.418 -1.842 -49.877 1.00 96.56 102 MET A CA 1
ATOM 861 C C . MET A 1 102 ? 28.678 -2.173 -51.175 1.00 96.56 102 MET A C 1
ATOM 863 O O . MET A 1 102 ? 29.320 -2.437 -52.191 1.00 96.56 102 MET A O 1
ATOM 867 N N . PHE A 1 103 ? 27.346 -2.099 -51.178 1.00 95.88 103 PHE A N 1
ATOM 868 C CA . PHE A 1 103 ? 26.532 -2.374 -52.358 1.00 95.88 103 PHE A CA 1
ATOM 869 C C . PHE A 1 103 ? 26.806 -1.376 -53.490 1.00 95.88 103 PHE A C 1
ATOM 871 O O . PHE A 1 103 ? 26.956 -1.777 -54.647 1.00 95.88 103 PHE A O 1
ATOM 878 N N . LYS A 1 104 ? 26.950 -0.082 -53.171 1.00 95.88 104 LYS A N 1
ATOM 879 C CA . LYS A 1 104 ? 27.331 0.953 -54.149 1.00 95.88 104 LYS A CA 1
ATOM 880 C C . LYS A 1 104 ? 28.709 0.695 -54.749 1.00 95.88 104 LYS A C 1
ATOM 882 O O . LYS A 1 104 ? 28.855 0.769 -55.970 1.00 95.88 104 LYS A O 1
ATOM 887 N N . PHE A 1 105 ? 29.704 0.362 -53.924 1.00 95.62 105 PHE A N 1
ATOM 888 C CA . PHE A 1 105 ? 31.040 0.018 -54.415 1.00 95.62 105 PHE A CA 1
ATOM 889 C C . PHE A 1 105 ? 31.015 -1.220 -55.310 1.00 95.62 105 PHE A C 1
ATOM 891 O O . PHE A 1 105 ? 31.577 -1.189 -56.403 1.00 95.62 105 PHE A O 1
ATOM 898 N N . MET A 1 106 ? 30.315 -2.274 -54.887 1.00 95.75 106 MET A N 1
ATOM 899 C CA . MET A 1 106 ? 30.174 -3.505 -55.660 1.00 95.75 106 MET A CA 1
ATOM 900 C C . MET A 1 106 ? 29.502 -3.237 -57.013 1.00 95.75 106 MET A C 1
ATOM 902 O O . MET A 1 106 ? 30.037 -3.622 -58.049 1.00 95.75 106 MET A O 1
ATOM 906 N N . THR A 1 107 ? 28.376 -2.518 -57.019 1.00 95.88 107 THR A N 1
ATOM 907 C CA . THR A 1 107 ? 27.644 -2.159 -58.245 1.00 95.88 107 THR A CA 1
ATOM 908 C C . THR A 1 107 ? 28.518 -1.338 -59.188 1.00 95.88 107 THR A C 1
ATOM 910 O O . THR A 1 107 ? 28.591 -1.632 -60.377 1.00 95.88 107 THR A O 1
ATOM 913 N N . THR A 1 108 ? 29.243 -0.351 -58.657 1.00 96.25 108 THR A N 1
ATOM 914 C CA . THR A 1 108 ? 30.169 0.471 -59.450 1.00 96.25 108 THR A CA 1
ATOM 915 C C . THR A 1 108 ? 31.283 -0.382 -60.061 1.00 96.25 108 THR A C 1
ATOM 917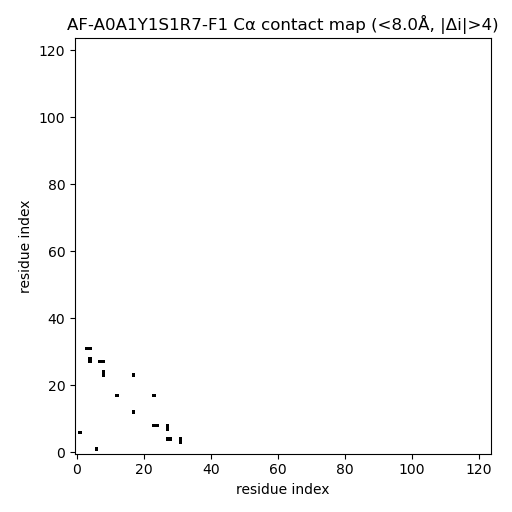 O O . THR A 1 108 ? 31.566 -0.255 -61.250 1.00 96.25 108 THR A O 1
ATOM 920 N N . GLY A 1 109 ? 31.873 -1.295 -59.282 1.00 95.19 109 GLY A N 1
ATOM 921 C CA . GLY A 1 109 ? 32.883 -2.236 -59.767 1.00 95.19 109 GLY A CA 1
ATOM 922 C C . GLY A 1 109 ? 32.361 -3.137 -60.889 1.00 95.19 109 GLY A C 1
ATOM 923 O O . GLY A 1 109 ? 33.017 -3.263 -61.921 1.00 95.19 109 GLY A O 1
ATOM 924 N N . PHE A 1 110 ? 31.157 -3.697 -60.740 1.00 96.19 110 PHE A N 1
ATOM 925 C CA . PHE A 1 110 ? 30.515 -4.489 -61.795 1.00 96.19 110 PHE A CA 1
ATOM 926 C C . PHE A 1 110 ? 30.251 -3.677 -63.066 1.00 96.19 110 PHE A C 1
ATOM 928 O O . PHE A 1 110 ? 30.510 -4.178 -64.157 1.00 96.19 110 PHE A O 1
ATOM 935 N N . VAL A 1 111 ? 29.786 -2.429 -62.946 1.00 96.38 111 VAL A N 1
ATOM 936 C CA . VAL A 1 111 ? 29.564 -1.548 -64.105 1.00 96.38 111 VAL A CA 1
ATOM 937 C C . VAL A 1 111 ? 30.872 -1.291 -64.857 1.00 96.38 111 VAL A C 1
ATOM 939 O O . VAL A 1 111 ? 30.892 -1.400 -66.080 1.00 96.38 111 VAL A O 1
ATOM 942 N N . ILE A 1 112 ? 31.970 -1.012 -64.147 1.00 95.25 112 ILE A N 1
ATOM 943 C CA . ILE A 1 112 ? 33.294 -0.803 -64.758 1.00 95.25 112 ILE A CA 1
ATOM 944 C C . ILE A 1 112 ? 33.782 -2.075 -65.465 1.00 95.25 112 ILE A C 1
ATOM 946 O O . ILE A 1 112 ? 34.256 -2.019 -66.596 1.00 95.25 112 ILE A O 1
ATOM 950 N N . LEU A 1 113 ? 33.653 -3.238 -64.826 1.00 94.69 113 LEU A N 1
ATOM 951 C CA . LEU A 1 113 ? 34.054 -4.507 -65.438 1.00 94.69 113 LEU A CA 1
ATOM 952 C C . LEU A 1 113 ? 33.225 -4.819 -66.695 1.00 94.69 113 LEU 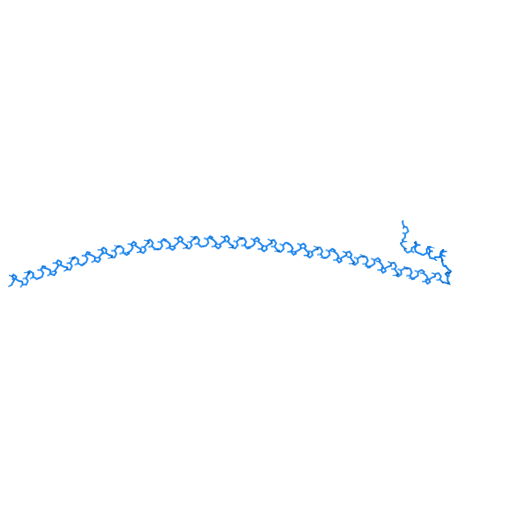A C 1
ATOM 954 O O . LEU A 1 113 ? 33.782 -5.236 -67.710 1.00 94.69 113 LEU A O 1
ATOM 958 N N . ALA A 1 114 ? 31.915 -4.571 -66.655 1.00 94.06 114 ALA A N 1
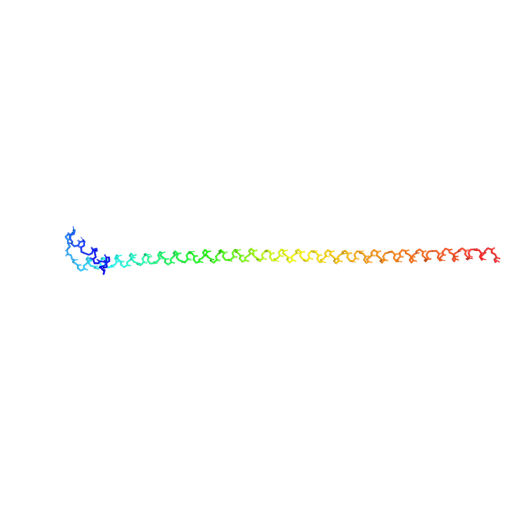ATOM 959 C CA . ALA A 1 114 ? 31.019 -4.774 -67.789 1.00 94.06 114 ALA A CA 1
ATOM 960 C C . ALA A 1 114 ? 31.325 -3.825 -68.960 1.00 94.06 114 ALA A C 1
ATOM 962 O O . ALA A 1 114 ? 31.296 -4.251 -70.119 1.00 94.06 114 ALA A O 1
ATOM 963 N N . THR A 1 115 ? 31.659 -2.559 -68.681 1.00 94.38 115 THR A N 1
ATOM 964 C CA . THR A 1 115 ? 32.047 -1.601 -69.727 1.00 94.38 115 THR A CA 1
ATOM 965 C C . THR A 1 115 ? 33.388 -1.981 -70.350 1.00 94.38 115 THR A C 1
ATOM 967 O O . THR A 1 115 ? 33.498 -1.986 -71.574 1.00 94.38 115 THR A O 1
ATOM 970 N N . MET A 1 116 ? 34.377 -2.391 -69.548 1.00 93.75 116 MET A N 1
ATOM 971 C CA . MET A 1 116 ? 35.663 -2.884 -70.054 1.00 93.75 116 MET A CA 1
ATOM 972 C C . MET A 1 116 ? 35.508 -4.133 -70.928 1.00 93.75 116 MET A C 1
ATOM 974 O O . MET A 1 116 ? 36.099 -4.189 -72.005 1.00 93.75 116 MET A O 1
ATOM 978 N N . MET A 1 117 ? 34.696 -5.113 -70.508 1.00 92.75 117 MET A N 1
ATOM 979 C CA . MET A 1 117 ? 34.411 -6.300 -71.327 1.00 92.75 117 MET A CA 1
ATOM 980 C C . MET A 1 117 ? 33.747 -5.932 -72.655 1.00 92.75 117 MET A C 1
ATOM 982 O O . MET A 1 117 ? 34.162 -6.434 -73.697 1.00 92.75 117 MET A O 1
ATOM 986 N N . SER A 1 118 ? 32.757 -5.036 -72.629 1.00 93.00 118 SER A N 1
ATOM 987 C CA . SER A 1 118 ? 32.065 -4.574 -73.840 1.00 93.00 118 SER A CA 1
ATOM 988 C C . SER A 1 118 ? 33.022 -3.894 -74.823 1.00 93.00 118 SER A C 1
ATOM 990 O O . SER A 1 118 ? 32.975 -4.164 -76.019 1.00 93.00 118 SER A O 1
ATOM 992 N N . VAL A 1 119 ? 33.927 -3.044 -74.324 1.00 92.94 119 VAL A N 1
ATOM 993 C CA . VAL A 1 119 ? 34.948 -2.380 -75.151 1.00 92.94 119 VAL A CA 1
ATOM 994 C C . VAL A 1 119 ? 35.939 -3.393 -75.727 1.00 92.94 119 VAL A C 1
ATOM 996 O O . VAL A 1 119 ? 36.274 -3.309 -76.904 1.00 92.94 119 VAL A O 1
ATOM 999 N N . TYR A 1 120 ? 36.379 -4.373 -74.931 1.00 93.25 120 TYR A N 1
ATOM 1000 C CA . TYR A 1 120 ? 37.290 -5.420 -75.398 1.00 93.25 120 TYR A CA 1
ATOM 1001 C C . TYR A 1 120 ? 36.667 -6.278 -76.507 1.00 93.25 120 TYR A C 1
ATOM 1003 O O . TYR A 1 120 ? 37.317 -6.510 -77.519 1.00 93.25 120 TYR A O 1
ATOM 1011 N N . GLN A 1 121 ? 35.399 -6.683 -76.367 1.00 88.19 121 GLN A N 1
ATOM 1012 C CA . GLN A 1 121 ? 34.672 -7.434 -77.403 1.00 88.19 121 GLN A CA 1
ATOM 1013 C C . GLN A 1 121 ? 34.469 -6.656 -78.711 1.00 88.19 121 GLN A C 1
ATOM 1015 O O . GLN A 1 121 ? 34.229 -7.272 -79.740 1.00 88.19 121 GLN A O 1
ATOM 1020 N N . PHE A 1 122 ? 34.515 -5.321 -78.673 1.00 87.50 122 PHE A N 1
ATOM 1021 C CA . PHE A 1 122 ? 34.354 -4.476 -79.859 1.00 87.50 122 PHE A CA 1
ATOM 1022 C C . PHE A 1 122 ? 35.692 -4.144 -80.546 1.00 87.50 122 PHE A C 1
ATOM 1024 O O . PHE A 1 122 ? 35.704 -3.762 -81.714 1.00 87.50 122 PHE A O 1
ATOM 1031 N N . LEU A 1 123 ? 36.810 -4.236 -79.813 1.00 79.69 123 LEU A N 1
ATOM 1032 C CA . LEU A 1 123 ? 38.167 -3.957 -80.303 1.00 79.69 123 LEU A CA 1
ATOM 1033 C C . LEU A 1 123 ? 38.944 -5.213 -80.734 1.00 79.69 123 LEU A C 1
ATOM 1035 O O . LEU A 1 123 ? 39.926 -5.073 -81.463 1.00 79.69 123 LEU A O 1
ATOM 1039 N N . ALA A 1 124 ? 38.551 -6.395 -80.253 1.00 68.19 124 ALA A N 1
ATOM 1040 C CA . ALA A 1 124 ? 39.075 -7.699 -80.670 1.00 68.19 124 ALA A CA 1
ATOM 1041 C C . ALA A 1 124 ? 38.266 -8.266 -81.844 1.00 68.19 124 ALA A C 1
ATOM 1043 O O . ALA A 1 124 ? 38.897 -8.877 -82.736 1.00 68.19 124 ALA A O 1
#

Organism: NCBI:txid1963862

Radius of gyration: 48.67 Å; Cα contacts (8 Å, |Δi|>4): 11; chains: 1; bounding box: 78×20×134 Å

Solvent-accessible surface area (backbone atoms only — not comparable to full-atom values): 6796 Å² total; per-residue (Å²): 130,84,49,74,43,54,53,52,50,50,54,47,60,74,73,42,92,71,90,50,64,73,61,52,51,54,49,40,48,54,51,46,50,48,52,54,51,50,56,49,50,53,49,53,52,49,55,50,51,51,51,50,50,56,49,52,54,52,48,52,54,50,50,52,57,48,51,56,50,50,52,52,50,50,53,53,47,52,53,51,51,51,53,52,51,52,53,49,52,54,50,50,55,52,49,51,54,51,50,53,50,50,51,52,52,51,52,51,51,52,52,52,52,52,52,52,51,54,51,48,70,73,75,108

pLDDT: mean 94.64, std 5.84, range [51.19, 98.25]

Foldseek 3Di:
DDQPLRVVLVVDVVVDDDPDSVVSSVVSVVVSVVVVVVVVVVVVVVVVVVVVVVVVVVVVVVVVVVVVVVVVVVVVVVVVVVVVVVVVVVVVVVVVVVVVVVVVVVVVVVVVVVVVVVVVVVVD

Mean predicted aligned error: 9.49 Å

Sequence (124 aa):
MESLADILEQELEEAVEVKNKRSLHRYITLLTENLVRQDRNEREHSEFREAIIRIDTRIEEGFKRMDERFEAIQRSMDERFGAVQKSMDERFTSVDKRFDMMFKFMTTGFVILATMMSVYQFLA